Protein AF-A0AAD9GWD7-F1 (afdb_monomer_lite)

Secondary structure (DSSP, 8-state):
--SSHHHHHHHHHHHHHHHHHHHTT-HHHHHHHHHTT--TTTHHHHHHHHHHHH-SS--SEE-HHHHHHHHT----HHHHHHHHTTSSSSS-S-EEHHHHHHHHHHHHHS-HHHHHHHHHHHHHHTTTTTTTSS--

InterPro domains:
  IPR002048 EF-hand domain [PS50222] (42-77)
  IPR011992 EF-hand domain pair [SSF47473] (46-123)
  IPR018247 EF-Hand 1, calcium-binding site [PS00018] (55-67)

Radius of gyration: 18.44 Å; chains: 1; bounding box: 62×37×38 Å

pLDDT: mean 73.6, std 12.17, range [39.41, 87.56]

Structure (mmCIF, N/CA/C/O backbone):
data_AF-A0AAD9GWD7-F1
#
_entry.id   AF-A0AAD9GWD7-F1
#
loop_
_atom_site.group_PDB
_atom_site.id
_atom_site.type_symbol
_atom_site.label_atom_id
_atom_site.label_alt_id
_atom_site.label_comp_id
_atom_site.label_asym_id
_atom_site.label_entity_id
_atom_site.label_seq_id
_atom_site.pdbx_PDB_ins_code
_atom_site.Cartn_x
_atom_site.Cartn_y
_atom_site.Cartn_z
_atom_site.occupancy
_atom_site.B_iso_or_equiv
_atom_site.auth_seq_id
_atom_site.auth_comp_id
_atom_site.auth_asym_id
_atom_site.auth_atom_id
_atom_site.pdbx_PDB_model_num
ATOM 1 N N . MET A 1 1 ? -30.337 -23.463 14.461 1.00 43.59 1 MET A N 1
ATOM 2 C CA . MET A 1 1 ? -28.934 -23.168 14.832 1.00 43.59 1 MET A CA 1
ATOM 3 C C . MET A 1 1 ? -28.333 -22.136 13.866 1.00 43.59 1 MET A C 1
ATOM 5 O O . MET A 1 1 ? -27.421 -22.470 13.138 1.00 43.59 1 MET A O 1
ATOM 9 N N . GLY A 1 2 ? -28.844 -20.896 13.809 1.00 49.56 2 GLY A N 1
ATOM 10 C CA . GLY A 1 2 ? -28.434 -19.925 12.767 1.00 49.56 2 GLY A CA 1
ATOM 11 C C . GLY A 1 2 ? -28.290 -18.473 13.234 1.00 49.56 2 GLY A C 1
ATOM 12 O O . GLY A 1 2 ? -28.419 -17.563 12.428 1.00 49.56 2 GLY A O 1
ATOM 13 N N . SER A 1 3 ? -28.088 -18.235 14.536 1.00 52.50 3 SER A N 1
ATOM 14 C CA . SER A 1 3 ? -28.075 -16.875 15.105 1.00 52.50 3 SER A CA 1
ATOM 15 C C . SER A 1 3 ? -26.701 -16.402 15.603 1.00 52.50 3 SER A C 1
ATOM 17 O O . SER A 1 3 ? -26.589 -15.238 15.990 1.00 52.50 3 SER A O 1
ATOM 19 N N . SER A 1 4 ? -25.685 -17.270 15.628 1.00 48.56 4 SER A N 1
ATOM 20 C CA . SER A 1 4 ? -24.361 -16.933 16.175 1.00 48.56 4 SER A CA 1
ATOM 21 C C . SER A 1 4 ? -23.400 -16.411 15.102 1.00 48.56 4 SER A C 1
ATOM 23 O O . SER A 1 4 ? -22.740 -15.402 15.339 1.00 48.56 4 SER A O 1
ATOM 25 N N . ASP A 1 5 ? -23.399 -16.995 13.899 1.00 52.50 5 ASP A N 1
ATOM 26 C CA . ASP A 1 5 ? -22.469 -16.612 12.821 1.00 52.50 5 ASP A CA 1
ATOM 27 C C . ASP A 1 5 ? -22.743 -15.209 12.249 1.00 52.50 5 ASP A C 1
ATOM 29 O O . ASP A 1 5 ? -21.817 -14.471 11.924 1.00 52.50 5 ASP A O 1
ATOM 33 N N . SER A 1 6 ? -24.012 -14.785 12.203 1.00 54.00 6 SER A N 1
ATOM 34 C CA . SER A 1 6 ? -24.413 -13.467 11.680 1.00 54.00 6 SER A CA 1
ATOM 35 C C . SER A 1 6 ? -24.079 -12.299 12.614 1.00 54.00 6 SER A C 1
ATOM 37 O O . SER A 1 6 ? -23.898 -11.169 12.159 1.00 54.00 6 SER A O 1
ATOM 39 N N . LYS A 1 7 ? -23.975 -12.551 13.924 1.00 50.16 7 LYS A N 1
ATOM 40 C CA . LYS A 1 7 ? -23.568 -11.538 14.911 1.00 50.16 7 LYS A CA 1
ATOM 41 C C . LYS A 1 7 ? -22.051 -11.358 14.932 1.00 50.16 7 LYS A C 1
ATOM 43 O O . LYS A 1 7 ? -21.592 -10.224 15.020 1.00 50.16 7 LYS A O 1
ATOM 48 N N . LEU A 1 8 ? -21.303 -12.453 14.771 1.00 49.50 8 LEU A N 1
ATOM 49 C CA . LEU A 1 8 ? -19.844 -12.445 14.627 1.00 49.50 8 LEU A CA 1
ATOM 50 C C . LEU A 1 8 ? -19.403 -11.662 13.381 1.00 49.50 8 LEU A C 1
ATOM 52 O O . LEU A 1 8 ? -18.515 -10.819 13.478 1.00 49.50 8 LEU A O 1
ATOM 56 N N . SER A 1 9 ? -20.075 -11.847 12.238 1.00 59.34 9 SER A N 1
ATOM 57 C CA . SER A 1 9 ? -19.770 -11.079 11.022 1.00 59.34 9 SER A CA 1
ATOM 58 C C . SER A 1 9 ? -20.143 -9.597 11.138 1.00 59.34 9 SER A C 1
ATOM 60 O O . SER A 1 9 ? -19.423 -8.749 10.625 1.00 59.34 9 SER A O 1
ATOM 62 N N . ALA A 1 10 ? -21.243 -9.262 11.823 1.00 64.38 10 ALA A N 1
ATOM 63 C CA . ALA A 1 10 ? -21.667 -7.873 12.015 1.00 64.38 10 ALA A CA 1
ATOM 64 C C . ALA A 1 10 ? -20.746 -7.102 12.978 1.00 64.38 10 ALA A C 1
ATOM 66 O O . ALA A 1 10 ? -20.457 -5.931 12.749 1.00 64.38 10 ALA A O 1
ATOM 67 N N . GLN A 1 11 ? -20.254 -7.761 14.031 1.00 63.69 11 GLN A N 1
ATOM 68 C CA . GLN A 1 11 ? -19.285 -7.179 14.963 1.00 63.69 11 GLN A CA 1
ATOM 69 C C . GLN A 1 11 ? -17.913 -6.982 14.310 1.00 63.69 11 GLN A C 1
ATOM 71 O O . GLN A 1 11 ? -17.317 -5.921 14.476 1.00 63.69 11 GLN A O 1
ATOM 76 N N . ALA A 1 12 ? -17.451 -7.953 13.515 1.00 66.62 12 ALA A N 1
ATOM 77 C CA . ALA A 1 12 ? -16.218 -7.822 12.742 1.00 66.62 12 ALA A CA 1
ATOM 78 C C . ALA A 1 12 ? -16.314 -6.693 11.700 1.00 66.62 12 ALA A C 1
ATOM 80 O O . ALA A 1 12 ? -15.376 -5.916 11.540 1.00 66.62 12 ALA A O 1
ATOM 81 N N . GLN A 1 13 ? -17.469 -6.552 11.040 1.00 66.88 13 GLN A N 1
ATOM 82 C CA . GLN A 1 13 ? -17.712 -5.474 10.080 1.00 66.88 13 GLN A CA 1
ATOM 83 C C . GLN A 1 13 ? -17.697 -4.097 10.760 1.00 66.88 13 GLN A C 1
ATOM 85 O O . GLN A 1 13 ? -17.003 -3.200 10.296 1.00 66.88 13 GLN A O 1
ATOM 90 N N . ALA A 1 14 ? -18.375 -3.950 11.902 1.00 73.38 14 ALA A N 1
ATOM 91 C CA . ALA A 1 14 ? -18.382 -2.699 12.661 1.00 73.38 14 ALA A CA 1
ATOM 92 C C . ALA A 1 14 ? -16.980 -2.310 13.172 1.00 73.38 14 ALA A C 1
ATOM 94 O O . ALA A 1 14 ? -16.617 -1.136 13.147 1.00 73.38 14 ALA A O 1
ATOM 95 N N . GLN A 1 15 ? -16.169 -3.291 13.584 1.00 74.50 15 GLN A N 1
ATOM 96 C CA . GLN A 1 15 ? -14.774 -3.057 13.975 1.00 74.50 15 GLN A CA 1
ATOM 97 C C . GLN A 1 15 ? -13.907 -2.597 12.797 1.00 74.50 15 GLN A C 1
ATOM 99 O O . GLN A 1 15 ? -13.077 -1.703 12.964 1.00 74.50 15 GLN A O 1
ATOM 104 N N . GLN A 1 16 ? -14.110 -3.173 11.610 1.00 73.19 16 GLN A N 1
ATOM 105 C CA . GLN A 1 16 ? -13.431 -2.742 10.387 1.00 73.19 16 GLN A CA 1
ATOM 106 C C . GLN A 1 16 ? -13.834 -1.317 9.985 1.00 73.19 16 GLN A C 1
ATOM 108 O O . GLN A 1 16 ? -12.973 -0.520 9.616 1.00 73.19 16 GLN A O 1
ATOM 113 N N . ASP A 1 17 ? -15.113 -0.964 10.110 1.00 77.62 17 ASP A N 1
ATOM 114 C CA . ASP A 1 17 ? -15.613 0.376 9.786 1.00 77.62 17 ASP A CA 1
ATOM 115 C C . ASP A 1 17 ? -15.025 1.443 10.732 1.00 77.62 17 ASP A C 1
ATOM 117 O O . ASP A 1 17 ? -14.594 2.513 10.293 1.00 77.62 17 ASP A O 1
ATOM 121 N N . GLU A 1 18 ? -14.933 1.140 12.030 1.00 82.12 18 GLU A N 1
ATOM 122 C CA . GLU A 1 18 ? -14.355 2.038 13.038 1.00 82.12 18 GLU A CA 1
ATOM 123 C C . GLU A 1 18 ? -12.831 2.204 12.872 1.00 82.12 18 GLU A C 1
ATOM 125 O O . GLU A 1 18 ? -12.285 3.312 12.990 1.00 82.12 18 GLU A O 1
ATOM 130 N N . GLN A 1 19 ? -12.128 1.120 12.529 1.00 79.69 19 GLN A N 1
ATOM 131 C CA . GLN A 1 19 ? -10.701 1.172 12.210 1.00 79.69 19 GLN A CA 1
ATOM 132 C C . GLN A 1 19 ? -10.435 1.961 10.924 1.00 79.69 19 GLN A C 1
ATOM 134 O O . GLN A 1 19 ? -9.537 2.808 10.904 1.00 79.69 19 GLN A O 1
ATOM 139 N N . TYR A 1 20 ? -11.247 1.769 9.884 1.00 83.12 20 TYR A N 1
ATOM 140 C CA . TYR A 1 20 ? -11.158 2.554 8.657 1.00 83.12 20 TYR A CA 1
ATOM 141 C C . TYR A 1 20 ? -11.399 4.048 8.912 1.00 83.12 20 TYR A C 1
ATOM 143 O O . TYR A 1 20 ? -10.614 4.890 8.472 1.00 83.12 20 TYR A O 1
ATOM 151 N N . ALA A 1 21 ? -12.418 4.393 9.705 1.00 82.94 21 ALA A N 1
ATOM 152 C CA . ALA A 1 21 ? -12.690 5.775 10.101 1.00 82.94 21 ALA A CA 1
ATOM 153 C C . ALA A 1 21 ? -11.515 6.415 10.862 1.00 82.94 21 ALA A C 1
ATOM 155 O O . ALA A 1 21 ? -11.286 7.622 10.763 1.00 82.94 21 ALA A O 1
ATOM 156 N N . THR A 1 22 ? -10.740 5.618 11.601 1.00 83.62 22 THR A N 1
ATOM 157 C CA . THR A 1 22 ? -9.520 6.082 12.272 1.00 83.62 22 THR A CA 1
ATOM 158 C C . THR A 1 22 ? -8.390 6.346 11.275 1.00 83.62 22 THR A C 1
ATOM 160 O O . THR A 1 22 ? -7.716 7.370 11.385 1.00 83.62 22 THR A O 1
ATOM 163 N N . LEU A 1 23 ? -8.217 5.491 10.264 1.00 80.06 23 LEU A N 1
ATOM 164 C CA . LEU A 1 23 ? -7.216 5.673 9.203 1.00 80.06 23 LEU A CA 1
ATOM 165 C C . LEU A 1 23 ? -7.503 6.904 8.334 1.00 80.06 23 LEU A C 1
ATOM 167 O O . LEU A 1 23 ? -6.575 7.615 7.955 1.00 80.06 23 LEU A O 1
ATOM 171 N N . MET A 1 24 ? -8.780 7.222 8.099 1.00 81.06 24 MET A N 1
ATOM 172 C CA . MET A 1 24 ? -9.202 8.434 7.379 1.00 81.06 24 MET A CA 1
ATOM 173 C C . MET A 1 24 ? -8.901 9.743 8.124 1.00 81.06 24 MET A C 1
ATOM 175 O O . MET A 1 24 ? -9.052 10.818 7.552 1.00 81.06 24 MET A O 1
ATOM 179 N N . LYS A 1 25 ? -8.447 9.687 9.383 1.00 82.06 25 LYS A N 1
ATOM 180 C CA . LYS A 1 25 ? -7.936 10.866 10.101 1.00 82.06 25 LYS A CA 1
ATOM 181 C C . LYS A 1 25 ? -6.476 11.176 9.753 1.00 82.06 25 LYS A C 1
ATOM 183 O O . LYS A 1 25 ? -6.002 12.258 10.091 1.00 82.06 25 LYS A O 1
ATOM 188 N N . ASN A 1 26 ? -5.751 10.257 9.104 1.00 79.62 26 ASN A N 1
ATOM 189 C CA . ASN A 1 26 ? -4.371 10.488 8.686 1.00 79.62 26 ASN A CA 1
ATOM 190 C C . ASN A 1 26 ? -4.346 11.370 7.420 1.00 79.62 26 ASN A C 1
ATOM 192 O O . ASN A 1 26 ? -4.820 10.928 6.368 1.00 79.62 26 ASN A O 1
ATOM 196 N N . PRO A 1 27 ? -3.755 12.580 7.472 1.00 75.06 27 PRO A N 1
ATOM 197 C CA . PRO A 1 27 ? -3.763 13.511 6.344 1.00 75.06 27 PRO A CA 1
ATOM 198 C C . PRO A 1 27 ? -3.043 12.962 5.108 1.00 75.06 27 PRO A C 1
ATOM 200 O O . PRO A 1 27 ? -3.402 13.312 3.991 1.00 75.06 27 PRO A O 1
ATOM 203 N N . THR A 1 28 ? -2.072 12.063 5.286 1.00 75.62 28 THR A N 1
ATOM 204 C CA . THR A 1 28 ? -1.337 11.440 4.174 1.00 75.62 28 THR A CA 1
ATOM 205 C C . THR A 1 28 ? -2.230 10.489 3.381 1.00 75.62 28 THR A C 1
ATOM 207 O O . THR A 1 28 ? -2.208 10.494 2.155 1.00 75.62 28 THR A O 1
ATOM 210 N N . VAL A 1 29 ? -3.044 9.692 4.081 1.00 73.25 29 VAL A N 1
ATOM 211 C CA . VAL A 1 29 ? -3.987 8.752 3.453 1.00 73.25 29 VAL A CA 1
ATOM 212 C C . VAL A 1 29 ? -5.082 9.521 2.728 1.00 73.25 29 VAL A C 1
ATOM 214 O O . VAL A 1 29 ? -5.431 9.187 1.600 1.00 73.25 29 VAL A O 1
ATOM 217 N N . VAL A 1 30 ? -5.585 10.586 3.356 1.00 79.19 30 VAL A N 1
ATOM 218 C CA . VAL A 1 30 ? -6.585 11.468 2.751 1.00 79.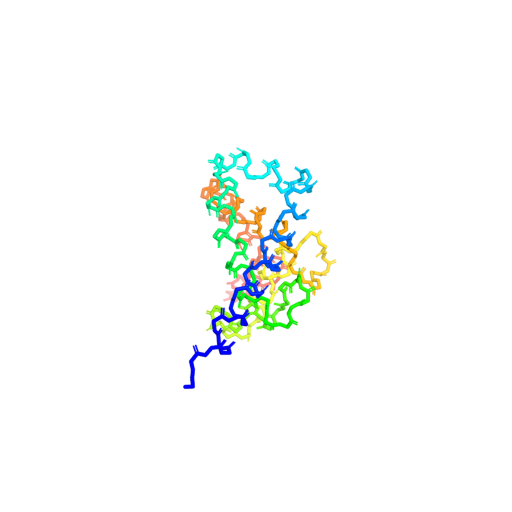19 30 VAL A CA 1
ATOM 219 C C . VAL A 1 30 ? -6.039 12.127 1.488 1.00 79.19 30 VAL A C 1
ATOM 221 O O . VAL A 1 30 ? -6.703 12.065 0.460 1.00 79.19 30 VAL A O 1
ATOM 224 N N . ALA A 1 31 ? -4.824 12.680 1.539 1.00 78.19 31 ALA A N 1
ATOM 225 C CA . ALA A 1 31 ? -4.183 13.295 0.381 1.00 78.19 31 ALA A CA 1
ATOM 226 C C . ALA A 1 31 ? -3.956 12.289 -0.756 1.00 78.19 31 ALA A C 1
ATOM 228 O O . ALA A 1 31 ? -4.207 12.617 -1.911 1.00 78.19 31 ALA A O 1
ATOM 229 N N . ALA A 1 32 ? -3.534 11.058 -0.445 1.00 72.69 32 ALA A N 1
ATOM 230 C CA . ALA A 1 32 ? -3.367 10.009 -1.449 1.00 72.69 32 ALA A CA 1
ATOM 231 C C . ALA A 1 32 ? -4.704 9.630 -2.105 1.00 72.69 32 ALA A C 1
ATOM 233 O O . ALA A 1 32 ? -4.782 9.540 -3.325 1.00 72.69 32 ALA A O 1
ATOM 234 N N . MET A 1 33 ? -5.769 9.457 -1.314 1.00 76.44 33 MET A N 1
ATOM 235 C CA . MET A 1 33 ? -7.106 9.156 -1.839 1.00 76.44 33 MET A CA 1
ATOM 236 C C . MET A 1 33 ? -7.701 10.313 -2.649 1.00 76.44 33 MET A C 1
ATOM 238 O O . MET A 1 33 ? -8.365 10.071 -3.649 1.00 76.44 33 MET A O 1
ATOM 242 N N . GLU A 1 34 ? -7.461 11.561 -2.245 1.00 80.38 34 GLU A N 1
ATOM 243 C CA . GLU A 1 34 ? -7.895 12.744 -2.997 1.00 80.38 34 GLU A CA 1
ATOM 244 C C . GLU A 1 34 ? -7.135 12.896 -4.311 1.00 80.38 34 GLU A C 1
ATOM 246 O O . GLU A 1 34 ? -7.760 13.134 -5.340 1.00 80.38 34 GLU A O 1
ATOM 251 N N . ALA A 1 35 ? -5.814 12.701 -4.299 1.00 74.38 35 ALA A N 1
ATOM 252 C CA . ALA A 1 35 ? -5.004 12.710 -5.514 1.00 74.38 35 ALA A CA 1
ATOM 253 C C . ALA A 1 35 ? -5.459 11.617 -6.496 1.00 74.38 35 ALA A C 1
ATOM 255 O O . ALA A 1 35 ? -5.533 11.858 -7.696 1.00 74.38 35 ALA A O 1
ATOM 256 N N . LEU A 1 36 ? -5.841 10.453 -5.964 1.00 70.50 36 LEU A N 1
ATOM 257 C CA . LEU A 1 36 ? -6.424 9.329 -6.694 1.00 70.50 36 LEU A CA 1
ATOM 258 C C . LEU A 1 36 ? -7.828 9.574 -7.262 1.00 70.50 36 LEU A C 1
ATOM 260 O O . LEU A 1 36 ? -8.354 8.678 -7.923 1.00 70.50 36 LEU A O 1
ATOM 264 N N . GLU A 1 37 ? -8.464 10.710 -6.951 1.00 78.06 37 GLU A N 1
ATOM 265 C CA . GLU A 1 37 ? -9.905 10.935 -7.156 1.00 78.06 37 GLU A CA 1
ATOM 266 C C . GLU A 1 37 ? -10.750 9.754 -6.642 1.00 78.06 37 GLU A C 1
ATOM 268 O O . GLU A 1 37 ? -11.823 9.419 -7.151 1.00 78.06 37 GLU A O 1
ATOM 273 N N . MET A 1 38 ? -10.241 9.078 -5.612 1.00 77.06 38 MET A N 1
ATOM 274 C CA . MET A 1 38 ? -10.848 7.881 -5.080 1.00 77.06 38 MET A CA 1
ATOM 275 C C . MET A 1 38 ? -11.960 8.246 -4.120 1.00 77.06 38 MET A C 1
ATOM 277 O O . MET A 1 38 ? -11.753 8.930 -3.114 1.00 77.06 38 MET A O 1
ATOM 281 N N . ASP A 1 39 ? -13.138 7.681 -4.371 1.00 80.94 39 ASP A N 1
ATOM 282 C CA . ASP A 1 39 ? -14.220 7.781 -3.412 1.00 80.94 39 ASP A CA 1
ATOM 283 C C . ASP A 1 39 ? -13.838 7.074 -2.100 1.00 80.94 39 ASP A C 1
ATOM 285 O O . ASP A 1 39 ? -13.637 5.852 -2.037 1.00 80.94 39 ASP A O 1
ATOM 289 N N . LYS A 1 40 ? -13.748 7.881 -1.039 1.00 75.06 40 LYS A N 1
ATOM 290 C CA . LYS A 1 40 ? -13.336 7.461 0.306 1.00 75.06 40 LYS A CA 1
ATOM 291 C C . LYS A 1 40 ? -14.306 6.435 0.889 1.00 75.06 40 LYS A C 1
ATOM 293 O O . LYS A 1 40 ? -13.895 5.601 1.689 1.00 75.06 40 LYS A O 1
ATOM 298 N N . SER A 1 41 ? -15.581 6.477 0.503 1.00 74.31 41 SER A N 1
ATOM 299 C CA . SER A 1 41 ? -16.611 5.600 1.068 1.00 74.31 41 SER A CA 1
ATOM 300 C C . SER A 1 41 ? -16.68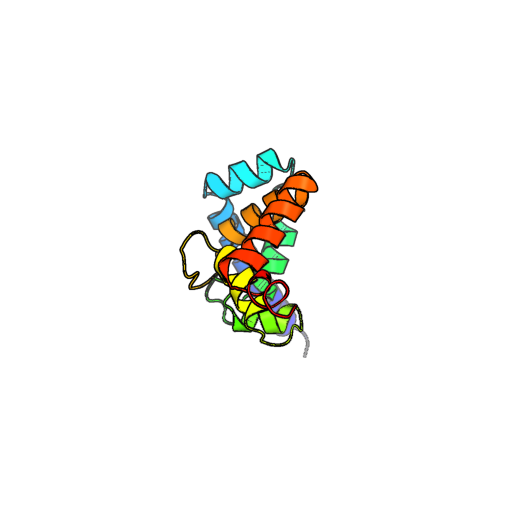0 4.225 0.398 1.00 74.31 41 SER A C 1
ATOM 302 O O . SER A 1 41 ? -17.029 3.241 1.045 1.00 74.31 41 SER A O 1
ATOM 304 N N . THR A 1 42 ? -16.295 4.126 -0.877 1.00 78.25 42 THR A N 1
ATOM 305 C CA . THR A 1 42 ? -16.412 2.893 -1.663 1.00 78.25 42 THR A CA 1
ATOM 306 C C . THR A 1 42 ? -15.057 2.301 -2.028 1.00 78.25 42 THR A C 1
ATOM 308 O O . THR A 1 42 ? -14.719 1.215 -1.555 1.00 78.25 42 THR A O 1
ATOM 311 N N . THR A 1 43 ? -14.261 2.971 -2.862 1.00 78.19 43 THR A N 1
ATOM 312 C CA . THR A 1 43 ? -12.985 2.425 -3.353 1.00 78.19 43 THR A CA 1
ATOM 313 C C . THR A 1 43 ? -11.941 2.374 -2.243 1.00 78.19 43 THR A C 1
ATOM 315 O O . THR A 1 43 ? -11.282 1.347 -2.079 1.00 78.19 43 THR A O 1
ATOM 318 N N . GLY A 1 44 ? -11.854 3.418 -1.412 1.00 78.25 44 GLY A N 1
ATOM 319 C CA . GLY A 1 44 ? -10.957 3.417 -0.252 1.00 78.25 44 GLY A CA 1
ATOM 320 C C . GLY A 1 44 ? -11.283 2.296 0.742 1.00 78.25 44 GLY A C 1
ATOM 321 O O . GLY A 1 44 ? -10.391 1.574 1.191 1.00 78.25 44 GLY A O 1
ATOM 322 N N . PHE A 1 45 ? -12.574 2.058 0.989 1.00 81.56 45 PHE A N 1
ATOM 323 C CA . PHE A 1 45 ? -13.019 0.965 1.849 1.00 81.56 45 PHE A CA 1
ATOM 324 C C . PHE A 1 45 ? -12.730 -0.418 1.246 1.00 81.56 45 PHE A C 1
ATOM 326 O O . PHE A 1 45 ? -12.336 -1.340 1.957 1.00 81.56 45 PHE A O 1
ATOM 333 N N . LYS A 1 46 ? -12.856 -0.582 -0.079 1.00 83.19 46 LYS A N 1
ATOM 334 C CA . LYS A 1 46 ? -12.466 -1.826 -0.769 1.00 83.19 46 LYS A CA 1
ATOM 335 C C . LYS A 1 46 ? -10.975 -2.129 -0.609 1.00 83.19 46 LYS A C 1
ATOM 337 O O . LYS A 1 46 ? -10.633 -3.286 -0.379 1.00 83.19 46 LYS A O 1
ATOM 342 N N . PHE A 1 47 ? -10.106 -1.122 -0.691 1.00 82.69 47 PHE A N 1
ATOM 343 C CA . PHE A 1 47 ? -8.673 -1.308 -0.446 1.00 82.69 47 PHE A CA 1
ATOM 344 C C . PHE A 1 47 ? -8.370 -1.621 1.009 1.00 82.69 47 PHE A C 1
ATOM 346 O O . PHE A 1 47 ? -7.559 -2.502 1.274 1.00 82.69 47 PHE A O 1
ATOM 353 N N . TYR A 1 48 ? -9.071 -0.994 1.949 1.00 85.44 48 TYR A N 1
ATOM 354 C CA . TYR A 1 48 ? -8.943 -1.367 3.352 1.00 85.44 48 TYR A CA 1
ATOM 355 C C . TYR A 1 48 ? -9.391 -2.812 3.615 1.00 85.44 48 TYR A C 1
ATOM 357 O O . TYR A 1 48 ? -8.699 -3.553 4.302 1.00 85.44 48 TYR A O 1
ATOM 365 N N . ARG A 1 49 ? -10.484 -3.276 2.995 1.00 85.69 49 ARG A N 1
ATOM 366 C CA . ARG A 1 49 ? -10.903 -4.688 3.075 1.00 85.69 49 ARG A CA 1
ATOM 367 C C . ARG A 1 49 ? -9.904 -5.656 2.449 1.00 85.69 49 ARG A C 1
ATOM 369 O O . ARG A 1 49 ? -9.872 -6.817 2.848 1.00 85.69 49 ARG A O 1
ATOM 376 N N . LEU A 1 50 ? -9.161 -5.219 1.434 1.00 85.31 50 LEU A N 1
ATOM 377 C CA . LEU A 1 50 ? -8.088 -6.008 0.837 1.00 85.31 50 LEU A CA 1
ATOM 378 C C . LEU A 1 50 ? -6.899 -6.094 1.799 1.00 85.31 50 LEU A C 1
ATOM 380 O O . LEU A 1 50 ? -6.457 -7.194 2.103 1.00 85.31 50 LEU A O 1
ATOM 384 N N . PHE A 1 51 ? -6.476 -4.954 2.348 1.00 86.56 51 PHE A N 1
ATOM 385 C CA . PHE A 1 51 ? -5.433 -4.867 3.369 1.00 86.56 51 PHE A CA 1
ATOM 386 C C . PHE A 1 51 ? -5.759 -5.736 4.593 1.00 86.56 51 PHE A C 1
ATOM 388 O O . PHE A 1 51 ? -4.970 -6.590 4.971 1.00 86.56 51 PHE A O 1
ATOM 395 N N . ALA A 1 52 ? -6.970 -5.616 5.139 1.00 86.31 52 ALA A N 1
ATOM 396 C CA . ALA A 1 52 ? -7.436 -6.406 6.281 1.00 86.31 52 ALA A CA 1
ATOM 397 C C . ALA A 1 52 ? -7.626 -7.904 5.976 1.00 86.31 52 ALA A C 1
ATOM 399 O O . ALA A 1 52 ? -7.910 -8.684 6.876 1.00 86.31 52 ALA A O 1
ATOM 400 N N . ARG A 1 53 ? -7.556 -8.315 4.704 1.00 86.38 53 ARG A N 1
ATOM 401 C CA . ARG A 1 53 ? -7.546 -9.733 4.312 1.00 86.38 53 ARG A CA 1
ATOM 402 C C . ARG A 1 53 ? -6.126 -10.283 4.199 1.00 86.38 53 ARG A C 1
ATOM 404 O O . ARG A 1 53 ? -5.948 -11.493 4.302 1.00 86.38 53 ARG A O 1
ATOM 411 N N . MET A 1 54 ? -5.164 -9.408 3.919 1.00 86.62 54 MET A N 1
ATOM 412 C CA . MET A 1 54 ? -3.741 -9.732 3.887 1.00 86.62 54 MET A CA 1
ATOM 413 C C . MET A 1 54 ? -3.194 -9.865 5.308 1.00 86.62 54 MET A C 1
ATOM 415 O O . MET A 1 54 ? -2.543 -10.861 5.589 1.00 86.62 54 MET A O 1
ATOM 419 N N . ASP A 1 55 ? -3.540 -8.915 6.180 1.00 87.56 55 ASP A N 1
ATOM 420 C CA . ASP A 1 55 ? -3.268 -8.928 7.623 1.00 87.56 55 ASP A CA 1
ATOM 421 C C . ASP A 1 55 ? -4.107 -10.026 8.303 1.00 87.56 55 ASP A C 1
ATOM 423 O O . ASP A 1 55 ? -5.284 -9.837 8.629 1.00 87.56 55 ASP A O 1
ATOM 427 N N . LYS A 1 56 ? -3.531 -11.224 8.419 1.00 82.25 56 LYS A N 1
ATOM 428 C CA . LYS A 1 56 ? -4.193 -12.410 8.977 1.00 82.25 56 LYS A CA 1
ATOM 429 C C . LYS A 1 56 ? -4.130 -12.422 10.494 1.00 82.25 56 LYS A C 1
ATOM 431 O O . LYS A 1 56 ? -5.026 -12.995 11.120 1.00 82.25 56 LYS A O 1
ATOM 436 N N . ASP A 1 57 ? -3.073 -11.862 11.071 1.00 81.81 57 ASP A N 1
ATOM 437 C CA . ASP A 1 57 ? -2.870 -11.846 12.517 1.00 81.81 57 ASP A CA 1
ATOM 438 C C . ASP A 1 57 ? -3.553 -10.649 13.210 1.00 81.81 57 ASP A C 1
ATOM 440 O O . ASP A 1 57 ? -3.745 -10.662 14.430 1.00 81.81 57 ASP A O 1
ATOM 444 N N . GLY A 1 58 ? -4.013 -9.662 12.435 1.00 78.88 58 GLY A N 1
ATOM 445 C CA . GLY A 1 58 ? -4.683 -8.463 12.927 1.00 78.88 58 GLY A CA 1
ATOM 446 C C . GLY A 1 58 ? -3.713 -7.448 13.532 1.00 78.88 58 GLY A C 1
ATOM 447 O O . GLY A 1 58 ? -4.130 -6.596 14.330 1.00 78.88 58 GLY A O 1
ATOM 448 N N . SER A 1 59 ? -2.427 -7.537 13.187 1.00 82.19 59 SER A N 1
ATOM 449 C CA . SER A 1 59 ? -1.362 -6.644 13.648 1.00 82.19 59 SER A CA 1
ATOM 450 C C . SER A 1 59 ? -1.504 -5.218 13.115 1.00 82.19 59 SER A C 1
ATOM 452 O O . SER A 1 59 ? -0.911 -4.292 13.679 1.00 82.19 59 SER A O 1
ATOM 454 N N . LYS A 1 60 ? -2.353 -5.008 12.097 1.00 83.94 60 LYS A N 1
ATOM 455 C CA . LYS A 1 60 ? -2.560 -3.749 11.357 1.00 83.94 60 LYS A CA 1
ATOM 456 C C . LYS A 1 60 ? -1.374 -3.367 10.477 1.00 83.94 60 LYS A C 1
ATOM 458 O O . LYS A 1 60 ? -1.274 -2.218 10.034 1.00 83.94 60 LYS A O 1
ATOM 463 N N . THR A 1 61 ? -0.498 -4.323 10.212 1.00 85.50 61 THR A N 1
ATOM 464 C CA . THR A 1 61 ? 0.633 -4.222 9.295 1.00 85.50 61 THR A CA 1
ATOM 465 C C . THR A 1 61 ? 0.693 -5.502 8.493 1.00 85.50 61 THR A C 1
ATOM 467 O O . THR A 1 61 ? 0.512 -6.559 9.065 1.00 85.50 61 THR A O 1
ATOM 470 N N . ILE A 1 62 ? 0.976 -5.421 7.199 1.00 87.56 62 ILE A N 1
ATOM 471 C CA . ILE A 1 62 ? 1.243 -6.626 6.413 1.00 87.56 62 ILE A CA 1
ATOM 472 C C . ILE A 1 62 ? 2.708 -6.979 6.625 1.00 87.56 62 ILE A C 1
ATOM 474 O O . ILE A 1 62 ? 3.571 -6.141 6.342 1.00 87.56 62 ILE A O 1
ATOM 478 N N . ASP A 1 63 ? 2.995 -8.177 7.116 1.00 87.31 63 ASP A N 1
ATOM 479 C CA . ASP A 1 63 ? 4.358 -8.698 7.177 1.00 87.31 63 ASP A CA 1
ATOM 480 C C . ASP A 1 63 ? 4.768 -9.426 5.879 1.00 87.31 63 ASP A C 1
ATOM 482 O O . ASP A 1 63 ? 4.006 -9.551 4.915 1.00 87.31 63 ASP A O 1
ATOM 486 N N . LEU A 1 64 ? 6.031 -9.850 5.814 1.00 83.75 64 LEU A N 1
ATOM 487 C CA . LEU A 1 64 ? 6.586 -10.478 4.618 1.00 83.75 64 LEU A CA 1
ATOM 488 C C . LEU A 1 64 ? 5.947 -11.853 4.348 1.00 83.75 64 LEU A C 1
ATOM 490 O O . LEU A 1 64 ? 5.688 -12.189 3.196 1.00 83.75 64 LEU A O 1
ATOM 494 N N . GLU A 1 65 ? 5.648 -12.629 5.387 1.00 85.38 65 GLU A N 1
ATOM 495 C CA . GLU A 1 65 ? 5.010 -13.943 5.270 1.00 85.38 65 GLU A CA 1
ATOM 496 C C . GLU A 1 65 ? 3.556 -13.798 4.793 1.00 85.38 65 GLU A C 1
ATOM 498 O O . GLU A 1 65 ? 3.123 -14.484 3.868 1.00 85.38 65 GLU A O 1
ATOM 503 N N . GLU A 1 66 ? 2.810 -12.851 5.356 1.00 86.81 66 GLU A N 1
ATOM 504 C CA . GLU A 1 66 ? 1.440 -12.523 4.968 1.00 86.81 66 GLU A CA 1
ATOM 505 C C . GLU A 1 66 ? 1.346 -12.073 3.511 1.00 86.81 66 GLU A C 1
ATOM 507 O O . GLU A 1 66 ? 0.469 -12.528 2.769 1.00 86.81 66 GLU A O 1
ATOM 512 N N . PHE A 1 67 ? 2.281 -11.230 3.071 1.00 84.38 67 PHE A N 1
ATOM 513 C CA . PHE A 1 67 ? 2.387 -10.816 1.676 1.00 84.38 67 PHE A CA 1
ATOM 514 C C . PHE A 1 67 ? 2.608 -12.017 0.749 1.00 84.38 67 PHE A C 1
ATOM 516 O O . PHE A 1 67 ? 1.899 -12.189 -0.246 1.00 84.38 67 PHE A O 1
ATOM 523 N N . HIS A 1 68 ? 3.564 -12.875 1.099 1.00 83.69 68 HIS A N 1
ATOM 524 C CA . HIS A 1 68 ? 3.902 -14.073 0.343 1.00 83.69 68 HIS A CA 1
ATOM 525 C C . HIS A 1 68 ? 2.739 -15.053 0.226 1.00 83.69 68 HIS A C 1
ATOM 527 O O . HIS A 1 68 ? 2.408 -15.507 -0.873 1.00 83.69 68 HIS A O 1
ATOM 533 N N . GLN A 1 69 ? 2.081 -15.332 1.348 1.00 86.75 69 GLN A N 1
ATOM 534 C CA . GLN A 1 69 ? 0.926 -16.215 1.400 1.00 86.75 69 GLN A CA 1
ATOM 535 C C . GLN A 1 69 ? -0.260 -15.658 0.620 1.00 86.75 69 GLN A C 1
ATOM 537 O O . GLN A 1 69 ? -0.969 -16.422 -0.029 1.00 86.75 69 GLN A O 1
ATOM 542 N N . PHE A 1 70 ? -0.503 -14.347 0.688 1.00 85.69 70 PHE A N 1
ATOM 543 C CA . PHE A 1 70 ? -1.646 -13.743 0.016 1.00 85.69 70 PHE A CA 1
ATOM 544 C C . PHE A 1 70 ? -1.509 -13.767 -1.509 1.00 85.69 70 PHE A C 1
ATOM 546 O O . PHE A 1 70 ? -2.486 -14.032 -2.207 1.00 85.69 70 PHE A O 1
ATOM 553 N N . PHE A 1 71 ? -0.312 -13.487 -2.030 1.00 82.75 71 PHE A N 1
ATOM 554 C CA . PHE A 1 71 ? -0.049 -13.504 -3.472 1.00 82.75 71 PHE A CA 1
ATOM 555 C C . PHE A 1 71 ? 0.360 -14.881 -4.007 1.00 82.75 71 PHE A C 1
ATOM 557 O O . PHE A 1 71 ? 0.627 -15.002 -5.202 1.00 82.75 71 PHE A O 1
ATOM 564 N N . GLU A 1 72 ? 0.418 -15.897 -3.140 1.00 85.69 72 GLU A N 1
ATOM 565 C CA . GLU A 1 72 ? 0.879 -17.251 -3.471 1.00 85.69 72 GLU A CA 1
ATOM 566 C C . GLU A 1 72 ? 2.268 -17.240 -4.140 1.00 85.69 72 GLU A C 1
ATOM 568 O O . GLU A 1 72 ? 2.566 -18.020 -5.048 1.00 85.69 72 GLU A O 1
ATOM 573 N N . LEU A 1 73 ? 3.134 -16.321 -3.700 1.00 80.50 73 LEU A N 1
ATOM 574 C CA . LEU A 1 73 ? 4.467 -16.141 -4.262 1.00 80.50 73 LEU A CA 1
ATOM 575 C C . LEU A 1 73 ? 5.487 -17.000 -3.510 1.00 80.50 73 LEU A C 1
ATOM 577 O O . LEU A 1 73 ? 5.508 -16.990 -2.276 1.00 80.50 73 LEU A O 1
ATOM 581 N N . PRO A 1 74 ? 6.404 -17.686 -4.214 1.00 80.75 74 PRO A N 1
ATOM 582 C CA . PRO A 1 74 ? 7.508 -18.368 -3.557 1.00 80.75 74 PRO A CA 1
ATOM 583 C C . PRO A 1 74 ? 8.416 -17.354 -2.856 1.00 80.75 74 PRO A C 1
ATOM 585 O O . PRO A 1 74 ? 8.715 -16.301 -3.421 1.00 80.75 74 PRO A O 1
ATOM 588 N N . HIS A 1 75 ? 8.895 -17.691 -1.655 1.00 81.38 75 HIS A N 1
ATOM 589 C CA . HIS A 1 75 ? 9.930 -16.912 -0.977 1.00 81.38 75 HIS A CA 1
ATOM 590 C C . HIS A 1 75 ? 11.207 -16.933 -1.804 1.00 81.38 75 HIS A C 1
ATOM 592 O O . HIS A 1 75 ? 11.894 -17.951 -1.924 1.00 81.38 75 HIS A O 1
ATOM 598 N N . THR A 1 76 ? 11.506 -15.791 -2.403 1.00 81.50 76 THR A N 1
ATOM 599 C CA . THR A 1 76 ? 12.739 -15.563 -3.135 1.00 81.50 76 THR A CA 1
ATOM 600 C C . THR A 1 76 ? 13.402 -14.312 -2.578 1.00 81.50 76 THR A C 1
ATOM 602 O O . THR A 1 76 ? 12.717 -13.384 -2.155 1.00 81.50 76 THR A O 1
ATOM 605 N N . PRO A 1 77 ? 14.732 -14.195 -2.669 1.00 76.88 77 PRO A N 1
ATOM 606 C CA . PRO A 1 77 ? 15.394 -12.944 -2.320 1.00 76.88 77 PRO A CA 1
ATOM 607 C C . PRO A 1 77 ? 14.804 -11.739 -3.073 1.00 76.88 77 PRO A C 1
ATOM 609 O O . PRO A 1 77 ? 14.784 -10.636 -2.548 1.00 76.88 77 PRO A O 1
ATOM 612 N N . TYR A 1 78 ? 14.279 -11.937 -4.287 1.00 75.06 78 TYR A N 1
ATOM 613 C CA . TYR A 1 78 ? 13.678 -10.873 -5.094 1.00 75.06 78 TYR A CA 1
ATOM 614 C C . TYR A 1 78 ? 12.323 -10.395 -4.571 1.00 75.06 78 TYR A C 1
ATOM 616 O O . TYR A 1 78 ? 12.072 -9.194 -4.538 1.00 75.06 78 TYR A O 1
ATOM 624 N N . SER A 1 79 ? 11.447 -11.309 -4.168 1.00 76.38 79 SER A N 1
ATOM 625 C CA . SER A 1 79 ? 10.140 -10.963 -3.603 1.00 76.38 79 SER A CA 1
ATOM 626 C C . SER A 1 79 ? 10.284 -10.258 -2.255 1.00 76.38 79 SER A C 1
ATOM 628 O O . SER A 1 79 ? 9.639 -9.233 -2.036 1.00 76.38 79 SER A O 1
ATOM 630 N N . ASP A 1 80 ? 11.218 -10.721 -1.420 1.00 78.50 80 ASP A N 1
ATOM 631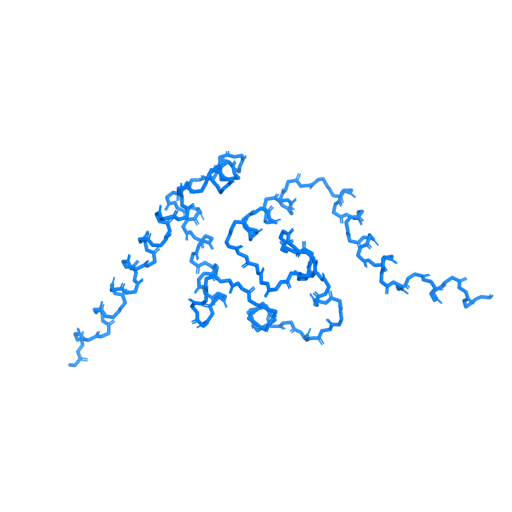 C CA . ASP A 1 80 ? 11.552 -10.095 -0.139 1.00 78.50 80 ASP A CA 1
ATOM 632 C C . ASP A 1 80 ? 12.077 -8.666 -0.353 1.00 78.50 80 ASP A C 1
ATOM 634 O O . ASP A 1 80 ? 11.755 -7.737 0.390 1.00 78.50 80 ASP A O 1
ATOM 638 N N . LEU A 1 81 ? 12.858 -8.465 -1.419 1.00 75.62 81 LEU A N 1
ATOM 639 C CA . LEU A 1 81 ? 13.385 -7.159 -1.804 1.00 75.62 81 LEU A CA 1
ATOM 640 C C . LEU A 1 81 ? 12.297 -6.210 -2.295 1.00 75.62 81 LEU A C 1
ATOM 642 O O . LEU A 1 81 ? 12.283 -5.050 -1.877 1.00 75.62 81 LEU A O 1
ATOM 646 N N . VAL A 1 82 ? 11.396 -6.670 -3.164 1.00 77.25 82 VAL A N 1
ATOM 647 C CA . VAL A 1 82 ? 10.251 -5.860 -3.606 1.00 77.25 82 VAL A CA 1
ATOM 648 C C . VAL A 1 82 ? 9.452 -5.420 -2.384 1.00 77.25 82 VAL A C 1
ATOM 650 O O . VAL A 1 82 ? 9.221 -4.226 -2.216 1.00 77.25 82 VAL A O 1
ATOM 653 N N . PHE A 1 83 ? 9.148 -6.351 -1.479 1.00 78.00 83 PHE A N 1
ATOM 654 C CA . PHE A 1 83 ? 8.445 -6.065 -0.235 1.00 78.00 83 PHE A CA 1
ATOM 655 C C . PHE A 1 83 ? 9.186 -5.051 0.650 1.00 78.00 83 PHE A C 1
ATOM 657 O O . PHE A 1 83 ? 8.588 -4.092 1.137 1.00 78.00 83 PHE A O 1
ATOM 664 N N . SER A 1 84 ? 10.508 -5.191 0.798 1.00 76.38 84 SER A N 1
ATOM 665 C CA . SER A 1 84 ? 11.324 -4.278 1.610 1.00 76.38 84 SER A CA 1
ATOM 666 C C . SER A 1 84 ? 11.306 -2.820 1.132 1.00 76.38 84 SER A C 1
ATOM 668 O O . SER A 1 84 ? 11.595 -1.925 1.926 1.00 76.38 84 SER A O 1
ATOM 670 N N . ASN A 1 85 ? 10.964 -2.581 -0.141 1.00 75.06 85 ASN A N 1
ATOM 671 C CA . ASN A 1 85 ? 10.848 -1.246 -0.728 1.00 75.06 85 ASN A CA 1
ATOM 672 C C . ASN A 1 85 ? 9.423 -0.672 -0.666 1.00 75.06 85 ASN A C 1
ATOM 674 O O . ASN A 1 85 ? 9.248 0.500 -0.987 1.00 75.06 85 ASN A O 1
ATOM 678 N N . LEU A 1 86 ? 8.423 -1.458 -0.247 1.00 76.50 86 LEU A N 1
ATOM 679 C CA . LEU A 1 86 ? 7.047 -0.979 -0.086 1.00 76.50 86 LEU A CA 1
ATOM 680 C C . LEU A 1 86 ? 6.861 -0.170 1.210 1.00 76.50 86 LEU A C 1
ATOM 682 O O . LEU A 1 86 ? 5.998 0.696 1.274 1.00 76.50 86 LEU A O 1
ATOM 686 N N . GLY A 1 87 ? 7.646 -0.414 2.259 1.00 74.94 87 GLY A N 1
ATOM 687 C CA . GLY A 1 87 ? 7.521 0.336 3.516 1.00 74.94 87 GLY A CA 1
ATOM 688 C C . GLY A 1 87 ? 8.227 1.698 3.493 1.00 74.94 87 GLY A C 1
ATOM 689 O O . GLY A 1 87 ? 9.251 1.872 2.833 1.00 74.94 87 GLY A O 1
ATOM 690 N N . LYS A 1 88 ? 7.750 2.658 4.299 1.00 66.06 88 LYS A N 1
ATOM 691 C CA . LYS A 1 88 ? 8.438 3.952 4.525 1.00 66.06 88 LYS A CA 1
ATOM 692 C C . LYS A 1 88 ? 9.812 3.834 5.194 1.00 66.06 88 LYS A C 1
ATOM 694 O O . LYS A 1 88 ? 10.617 4.760 5.100 1.00 66.06 88 LYS A O 1
ATOM 699 N N . GLN A 1 89 ? 10.075 2.744 5.916 1.00 61.53 89 GLN A N 1
ATOM 700 C CA . GLN A 1 89 ? 11.354 2.487 6.585 1.00 61.53 89 GLN A CA 1
ATOM 701 C C . GLN A 1 89 ? 12.117 1.361 5.891 1.00 61.53 89 GLN A C 1
ATOM 703 O O . GLN A 1 89 ? 11.512 0.382 5.474 1.00 61.53 89 GLN A O 1
ATOM 708 N N . LEU A 1 90 ? 13.447 1.481 5.815 1.00 58.22 90 LEU A N 1
ATOM 709 C CA . LEU A 1 90 ? 14.339 0.458 5.262 1.00 58.22 90 LEU A CA 1
ATOM 710 C C . LEU A 1 90 ? 15.265 -0.115 6.355 1.00 58.22 90 LEU A C 1
ATOM 712 O O . LEU A 1 90 ? 15.991 0.661 6.983 1.00 58.22 90 LEU A O 1
ATOM 716 N N . PRO A 1 91 ? 15.305 -1.449 6.553 1.00 57.78 91 PRO A N 1
ATOM 717 C CA . PRO A 1 91 ? 14.429 -2.451 5.936 1.00 57.78 91 PRO A CA 1
ATOM 718 C C . PRO A 1 91 ? 13.003 -2.366 6.501 1.00 57.78 91 PRO A C 1
ATOM 720 O O . PRO A 1 91 ? 12.825 -2.170 7.708 1.00 57.78 91 PRO A O 1
ATOM 723 N N . ALA A 1 92 ? 11.994 -2.523 5.640 1.00 64.25 92 ALA A N 1
ATOM 724 C CA . ALA A 1 92 ? 10.603 -2.510 6.074 1.00 64.25 92 ALA A CA 1
ATOM 725 C C . ALA A 1 92 ? 10.356 -3.687 7.022 1.00 64.25 92 ALA A C 1
ATOM 727 O O . ALA A 1 92 ? 10.610 -4.839 6.676 1.00 64.25 92 ALA A O 1
ATOM 728 N N . ARG A 1 93 ? 9.883 -3.393 8.236 1.00 66.06 93 ARG A N 1
ATOM 729 C CA . ARG A 1 93 ? 9.460 -4.420 9.204 1.00 66.06 93 ARG A CA 1
ATOM 730 C C . ARG A 1 93 ? 8.009 -4.859 9.001 1.00 66.06 93 ARG A C 1
ATOM 732 O O . ARG A 1 93 ? 7.595 -5.842 9.593 1.00 66.06 93 ARG A O 1
ATOM 739 N N . GLY A 1 94 ? 7.273 -4.121 8.179 1.00 77.88 94 GLY A N 1
ATOM 740 C CA . GLY A 1 94 ? 5.883 -4.353 7.822 1.00 77.88 94 GLY A CA 1
ATOM 741 C C . GLY A 1 94 ? 5.374 -3.189 6.977 1.00 77.88 94 GLY A C 1
ATOM 742 O O . GLY A 1 94 ? 5.934 -2.089 7.025 1.00 77.88 94 GLY A O 1
ATOM 743 N N . VAL A 1 95 ? 4.338 -3.439 6.187 1.00 85.00 95 VAL A N 1
ATOM 744 C CA . VAL A 1 95 ? 3.678 -2.440 5.345 1.00 85.00 95 VAL A CA 1
ATOM 745 C C . VAL A 1 95 ? 2.413 -1.984 6.059 1.00 85.00 95 VAL A C 1
ATOM 747 O O . VAL A 1 95 ? 1.470 -2.754 6.237 1.00 85.00 95 VAL A O 1
ATOM 750 N N . ALA A 1 96 ? 2.394 -0.727 6.496 1.00 85.06 96 ALA A N 1
ATOM 751 C CA . ALA A 1 96 ? 1.199 -0.114 7.063 1.00 85.06 96 ALA A CA 1
ATOM 752 C C . ALA A 1 96 ? 0.191 0.253 5.957 1.00 85.06 96 ALA A C 1
ATOM 754 O O . ALA A 1 96 ? 0.525 0.308 4.772 1.00 85.06 96 ALA A O 1
ATOM 755 N N . PHE A 1 97 ? -1.065 0.512 6.327 1.00 82.69 97 PHE A N 1
ATOM 756 C CA . PHE A 1 97 ? -2.113 0.808 5.343 1.00 82.69 97 PHE A CA 1
ATOM 757 C C . PHE A 1 97 ? -1.822 2.059 4.497 1.00 82.69 97 PHE A C 1
ATOM 759 O O . PHE A 1 97 ? -2.140 2.102 3.311 1.00 82.69 97 PHE A O 1
ATOM 766 N N . ASP A 1 98 ? -1.208 3.083 5.086 1.00 81.25 98 ASP A N 1
ATOM 767 C CA . ASP A 1 98 ? -0.808 4.288 4.364 1.00 81.25 98 ASP A CA 1
ATOM 768 C C . ASP A 1 98 ? 0.292 4.003 3.338 1.00 81.25 98 ASP A C 1
ATOM 770 O O . ASP A 1 98 ? 0.209 4.494 2.213 1.00 81.25 98 ASP A O 1
ATOM 774 N N . ASP A 1 99 ? 1.261 3.157 3.684 1.00 82.25 99 ASP A N 1
ATOM 775 C CA . ASP A 1 99 ? 2.277 2.672 2.748 1.00 82.25 99 ASP A CA 1
ATOM 776 C C . ASP A 1 99 ? 1.640 1.859 1.618 1.00 82.25 99 ASP A C 1
ATOM 778 O O . ASP A 1 99 ? 1.937 2.087 0.447 1.00 82.25 99 ASP A O 1
ATOM 782 N N . PHE A 1 100 ? 0.698 0.971 1.933 1.00 83.50 100 PHE A N 1
ATOM 783 C CA . PHE A 1 100 ? -0.025 0.183 0.936 1.00 83.50 100 PHE A CA 1
ATOM 784 C C . PHE A 1 100 ? -0.743 1.067 -0.102 1.00 83.50 100 PHE A C 1
ATOM 786 O O . PHE A 1 100 ? -0.584 0.868 -1.308 1.00 83.50 100 PHE A O 1
ATOM 793 N N . VAL A 1 101 ? -1.486 2.085 0.351 1.00 81.44 101 VAL A N 1
ATOM 794 C CA . VAL A 1 101 ? -2.206 3.012 -0.542 1.00 81.44 101 VAL A CA 1
ATOM 795 C C . VAL A 1 101 ? -1.238 3.875 -1.357 1.00 81.44 101 VAL A C 1
ATOM 797 O O . VAL A 1 101 ? -1.456 4.067 -2.554 1.00 81.44 101 VAL A O 1
ATOM 800 N N . LEU A 1 102 ? -0.155 4.364 -0.745 1.00 79.31 102 LEU A N 1
ATOM 801 C CA . LEU A 1 102 ? 0.861 5.167 -1.435 1.00 79.31 102 LEU A CA 1
ATOM 802 C C . LEU A 1 102 ? 1.593 4.372 -2.521 1.00 79.31 102 LEU A C 1
ATOM 804 O O . LEU A 1 102 ? 1.804 4.886 -3.617 1.00 79.31 102 LEU A O 1
ATOM 808 N N . ASN A 1 103 ? 1.957 3.118 -2.255 1.00 80.25 103 ASN A N 1
ATOM 809 C CA . ASN A 1 103 ? 2.596 2.280 -3.268 1.00 80.25 103 ASN A CA 1
ATOM 810 C C . ASN A 1 103 ? 1.648 1.982 -4.424 1.00 80.25 103 ASN A C 1
ATOM 812 O O . ASN A 1 103 ? 2.056 2.061 -5.580 1.00 80.25 103 ASN A O 1
ATOM 816 N N . LEU A 1 104 ? 0.376 1.700 -4.133 1.00 78.31 104 LEU A N 1
ATOM 817 C CA . LEU A 1 104 ? -0.620 1.473 -5.173 1.00 78.31 104 LEU A CA 1
ATOM 818 C C . LEU A 1 104 ? -0.807 2.715 -6.058 1.00 78.31 104 LEU A C 1
ATOM 820 O O . LEU A 1 104 ? -0.810 2.594 -7.280 1.00 78.31 104 LEU A O 1
ATOM 824 N N . TRP A 1 105 ? -0.876 3.908 -5.456 1.00 75.25 105 TRP A N 1
ATOM 825 C CA . TRP A 1 105 ? -0.868 5.175 -6.193 1.00 75.25 105 TRP A CA 1
ATOM 826 C C . TRP A 1 105 ? 0.353 5.299 -7.099 1.00 75.25 105 TRP A C 1
ATOM 828 O O . TRP A 1 105 ? 0.197 5.571 -8.288 1.00 75.25 105 TRP A O 1
ATOM 838 N N . ASN A 1 106 ? 1.551 5.060 -6.563 1.00 75.38 106 ASN A N 1
ATOM 839 C CA . ASN A 1 106 ? 2.792 5.165 -7.326 1.00 75.38 106 ASN A CA 1
ATOM 840 C C . ASN A 1 106 ? 2.785 4.208 -8.525 1.00 75.38 106 ASN A C 1
ATOM 842 O O . ASN A 1 106 ? 3.051 4.637 -9.643 1.00 75.38 106 ASN A O 1
ATOM 846 N N . PHE A 1 107 ? 2.390 2.945 -8.343 1.00 73.00 107 PHE A N 1
ATOM 847 C CA . PHE A 1 107 ? 2.285 1.996 -9.455 1.00 73.00 107 PHE A CA 1
ATOM 848 C C . PHE A 1 107 ? 1.220 2.385 -10.489 1.00 73.00 107 PHE A C 1
ATOM 850 O O . PHE A 1 107 ? 1.413 2.139 -11.678 1.00 73.00 107 PHE A O 1
ATOM 857 N N . CYS A 1 108 ? 0.109 2.992 -10.066 1.00 67.44 108 CYS A N 1
ATOM 858 C CA . CYS A 1 108 ? -0.962 3.412 -10.968 1.00 67.44 108 CYS A CA 1
ATOM 859 C C . CYS A 1 108 ? -0.686 4.740 -11.694 1.00 67.44 108 CYS A C 1
ATOM 861 O O . CYS A 1 108 ? -1.321 4.995 -12.715 1.00 67.44 108 CYS A O 1
ATOM 863 N N . THR A 1 109 ? 0.224 5.583 -11.192 1.00 66.81 109 THR A N 1
ATOM 864 C CA . THR A 1 109 ? 0.456 6.943 -11.724 1.00 66.81 109 THR A CA 1
ATOM 865 C C . THR A 1 109 ? 1.840 7.199 -12.285 1.00 66.81 109 THR A C 1
ATOM 867 O O . THR A 1 109 ? 2.010 8.150 -13.049 1.00 66.81 109 THR A O 1
ATOM 870 N N . MET A 1 110 ? 2.829 6.374 -11.947 1.00 71.94 110 MET A N 1
ATOM 871 C CA . MET A 1 110 ? 4.153 6.482 -12.544 1.00 71.94 110 MET A CA 1
ATOM 872 C C . MET A 1 110 ? 4.079 6.233 -14.050 1.00 71.94 110 MET A C 1
ATOM 874 O O . MET A 1 110 ? 3.397 5.322 -14.528 1.00 71.94 110 MET A O 1
ATOM 878 N N . ALA A 1 111 ? 4.831 7.025 -14.813 1.00 76.12 111 ALA A N 1
ATOM 879 C CA . ALA A 1 111 ? 5.010 6.746 -16.225 1.00 76.12 111 ALA A CA 1
ATOM 880 C C . ALA A 1 111 ? 5.733 5.401 -16.381 1.00 76.12 111 ALA A C 1
ATOM 882 O O . ALA A 1 111 ? 6.547 5.011 -15.541 1.00 76.12 111 ALA A O 1
ATOM 883 N N . SER A 1 112 ? 5.499 4.697 -17.492 1.00 75.94 112 SER A N 1
ATOM 884 C CA . SER A 1 112 ? 6.131 3.390 -17.720 1.00 75.94 112 SER A CA 1
ATOM 885 C C . SER A 1 112 ? 7.659 3.445 -17.592 1.00 75.94 112 SER A C 1
ATOM 887 O O . SER A 1 112 ? 8.260 2.503 -17.093 1.00 75.94 112 SER A O 1
ATOM 889 N N . GLN A 1 113 ? 8.283 4.565 -17.979 1.00 77.88 113 GLN A N 1
ATOM 890 C CA . GLN A 1 113 ? 9.727 4.798 -17.837 1.00 77.88 113 GLN A CA 1
ATOM 891 C C . GLN A 1 113 ? 10.197 4.794 -16.377 1.00 77.88 113 GLN A C 1
ATOM 893 O O . GLN A 1 113 ? 11.250 4.234 -16.065 1.00 77.88 113 GLN A O 1
ATOM 898 N N . ASP A 1 114 ? 9.406 5.362 -15.471 1.00 77.25 114 ASP A N 1
ATOM 899 C CA . ASP A 1 114 ? 9.742 5.408 -14.052 1.00 77.25 114 ASP A CA 1
ATOM 900 C C . ASP A 1 114 ? 9.572 4.025 -13.416 1.00 77.25 114 ASP A C 1
ATOM 902 O O . ASP A 1 114 ? 10.386 3.626 -12.585 1.00 77.25 114 ASP A O 1
ATOM 906 N N . ILE A 1 115 ? 8.571 3.249 -13.858 1.00 77.00 115 ILE A N 1
ATOM 907 C CA . ILE A 1 115 ? 8.394 1.848 -13.446 1.00 77.00 115 ILE A CA 1
ATOM 908 C C . ILE A 1 115 ? 9.591 1.011 -13.910 1.00 77.00 115 ILE A C 1
ATOM 910 O O . ILE A 1 115 ? 10.164 0.270 -13.112 1.00 77.00 115 ILE A O 1
ATOM 914 N N . TYR A 1 116 ? 10.026 1.159 -15.168 1.00 78.56 116 TYR A N 1
ATOM 915 C CA . TYR A 1 116 ? 11.220 0.471 -15.670 1.00 78.56 116 TYR A CA 1
ATOM 916 C C . TYR A 1 116 ? 12.471 0.859 -14.890 1.00 78.56 116 TYR A C 1
ATOM 918 O O . TYR A 1 116 ? 13.252 -0.018 -14.537 1.00 78.56 116 TYR A O 1
ATOM 926 N N . THR A 1 117 ? 12.648 2.143 -14.584 1.00 79.88 117 THR A N 1
ATOM 927 C CA . THR A 1 117 ? 13.790 2.627 -13.797 1.00 79.88 117 THR A CA 1
ATOM 928 C C . THR A 1 117 ? 13.750 2.078 -12.374 1.00 79.88 117 THR A C 1
ATOM 930 O O . THR A 1 117 ? 14.772 1.630 -11.860 1.00 79.88 117 THR A O 1
ATOM 933 N N . HIS A 1 118 ? 12.573 2.043 -11.747 1.00 76.06 118 HIS A N 1
ATOM 934 C CA . HIS A 1 118 ? 12.382 1.476 -10.416 1.00 76.06 118 HIS A CA 1
ATOM 935 C C . HIS A 1 118 ? 12.715 -0.022 -10.388 1.00 76.06 118 HIS A C 1
ATOM 937 O O . HIS A 1 118 ? 13.528 -0.461 -9.575 1.00 76.06 118 HIS A O 1
ATOM 943 N N . VAL A 1 119 ? 12.176 -0.797 -11.335 1.00 76.75 119 VAL A N 1
ATOM 944 C CA . VAL A 1 119 ? 12.485 -2.226 -11.492 1.00 76.75 119 VAL A CA 1
ATOM 945 C C . VAL A 1 119 ? 13.969 -2.431 -11.805 1.00 76.75 119 VAL A C 1
ATOM 947 O O . VAL A 1 119 ? 14.620 -3.272 -11.192 1.00 76.75 119 VAL A O 1
ATOM 950 N N . PHE A 1 120 ? 14.553 -1.631 -12.695 1.00 78.56 120 PHE A N 1
ATOM 951 C CA . PHE A 1 120 ? 15.976 -1.694 -13.024 1.00 78.56 120 PHE A CA 1
ATOM 952 C C . PHE A 1 120 ? 16.859 -1.414 -11.802 1.00 78.56 120 PHE A C 1
ATOM 954 O O . PHE A 1 120 ? 17.808 -2.153 -11.551 1.00 78.56 120 PHE A O 1
ATOM 961 N N . HIS A 1 121 ? 16.528 -0.405 -10.994 1.00 74.62 121 HIS A N 1
ATOM 962 C CA . HIS A 1 121 ? 17.233 -0.123 -9.745 1.00 74.62 121 HIS A CA 1
ATOM 963 C C . HIS A 1 121 ? 17.118 -1.275 -8.742 1.00 74.62 121 HIS A C 1
ATOM 965 O O . HIS A 1 121 ? 18.114 -1.577 -8.084 1.00 74.62 121 HIS A O 1
ATOM 971 N N . LEU A 1 122 ? 15.969 -1.961 -8.664 1.00 73.25 122 LEU A N 1
ATOM 972 C CA . LEU A 1 122 ? 15.834 -3.190 -7.873 1.00 73.25 122 LEU A CA 1
ATOM 973 C C . LEU A 1 122 ? 16.809 -4.278 -8.357 1.00 73.25 122 LEU A C 1
ATOM 975 O O . LEU A 1 122 ? 17.508 -4.876 -7.541 1.00 73.25 122 LEU A O 1
ATOM 979 N N . TYR A 1 123 ? 16.930 -4.487 -9.672 1.00 70.06 123 TYR A N 1
ATOM 980 C CA . TYR A 1 123 ? 17.855 -5.474 -10.250 1.00 70.06 123 TYR A CA 1
ATOM 981 C C . TYR A 1 123 ? 19.342 -5.108 -10.084 1.00 70.06 123 TYR A C 1
ATOM 983 O O . TYR A 1 123 ? 20.171 -5.985 -9.823 1.00 70.06 123 TYR A O 1
ATOM 991 N N . VAL A 1 124 ? 19.701 -3.831 -10.247 1.00 71.62 124 VAL A N 1
ATOM 992 C CA . VAL A 1 124 ? 21.096 -3.356 -10.189 1.00 71.62 124 VAL A CA 1
ATOM 993 C C . VAL A 1 124 ? 21.609 -3.276 -8.759 1.00 71.62 124 VAL A C 1
ATOM 995 O O . VAL A 1 124 ? 22.720 -3.730 -8.488 1.00 71.62 124 VAL A O 1
ATOM 998 N N . ARG A 1 125 ? 20.808 -2.742 -7.831 1.00 65.19 125 ARG A N 1
ATOM 999 C CA . ARG A 1 125 ? 21.208 -2.545 -6.429 1.00 65.19 125 ARG A CA 1
ATOM 1000 C C . ARG A 1 125 ? 21.585 -3.852 -5.726 1.00 65.19 125 ARG A C 1
ATOM 1002 O O . ARG A 1 125 ? 22.360 -3.812 -4.776 1.00 65.19 125 ARG A O 1
ATOM 1009 N N . PHE A 1 126 ? 21.084 -4.990 -6.209 1.00 61.56 126 PHE A N 1
ATOM 1010 C CA . PHE A 1 126 ? 21.289 -6.299 -5.586 1.00 61.56 126 PHE A CA 1
ATOM 1011 C C . PHE A 1 126 ? 21.964 -7.337 -6.503 1.00 61.56 126 PHE A C 1
ATOM 1013 O O . PHE A 1 126 ? 22.022 -8.515 -6.165 1.00 61.56 126 PHE A O 1
ATOM 1020 N N . GLY A 1 127 ? 22.577 -6.893 -7.611 1.00 54.94 127 GLY A N 1
ATOM 1021 C CA . GLY A 1 127 ? 23.691 -7.621 -8.235 1.00 54.94 127 GLY A CA 1
ATOM 1022 C C . GLY A 1 127 ? 23.372 -8.620 -9.352 1.00 54.94 127 GLY A C 1
ATOM 1023 O O . GLY A 1 127 ? 24.245 -9.415 -9.689 1.00 54.94 127 GLY A O 1
ATOM 1024 N N . SER A 1 128 ? 22.199 -8.579 -9.995 1.00 54.78 128 SER A N 1
ATOM 1025 C CA . SER A 1 128 ? 21.918 -9.508 -11.113 1.00 54.78 128 SER A CA 1
ATOM 1026 C C . SER A 1 128 ? 22.578 -9.096 -12.445 1.00 54.78 128 SER A C 1
ATOM 1028 O O . SER A 1 128 ? 22.762 -9.917 -13.339 1.00 54.78 128 SER A O 1
ATOM 1030 N N . PHE A 1 129 ? 23.029 -7.841 -12.583 1.00 45.75 129 PHE A N 1
ATOM 1031 C CA . PHE A 1 129 ? 23.719 -7.373 -13.798 1.00 45.75 129 PHE A CA 1
ATOM 1032 C C . PHE A 1 129 ? 25.251 -7.499 -13.762 1.00 45.75 129 PHE A C 1
ATOM 1034 O O . PHE A 1 129 ? 25.883 -7.511 -14.817 1.00 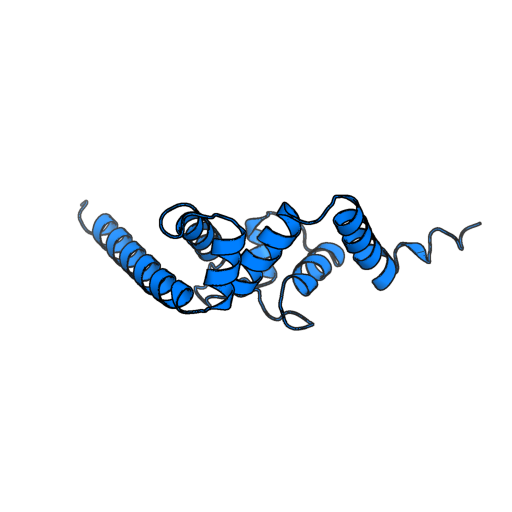45.75 129 PHE A O 1
ATOM 1041 N N . ALA A 1 130 ? 25.867 -7.635 -12.582 1.00 45.41 130 ALA A N 1
ATOM 1042 C CA . ALA A 1 130 ? 27.328 -7.715 -12.475 1.00 45.41 130 ALA A CA 1
ATOM 1043 C C . ALA A 1 130 ? 27.897 -9.048 -13.002 1.00 45.41 130 ALA A C 1
ATOM 1045 O O . ALA A 1 130 ? 29.031 -9.084 -13.473 1.00 45.41 130 ALA A O 1
ATOM 1046 N N . TYR A 1 131 ? 27.109 -10.129 -12.999 1.00 43.31 131 TYR A N 1
ATOM 1047 C CA . TYR A 1 131 ? 27.560 -11.443 -13.477 1.00 43.31 131 TYR A CA 1
ATOM 1048 C C . TYR A 1 131 ? 27.260 -11.716 -14.957 1.00 43.31 131 TYR A C 1
ATOM 1050 O O . TYR A 1 131 ? 27.905 -12.573 -15.553 1.00 43.31 131 TYR A O 1
ATOM 1058 N N . ALA A 1 132 ? 26.341 -10.974 -15.584 1.00 42.72 132 ALA A N 1
ATOM 1059 C CA . ALA A 1 132 ? 25.993 -11.187 -16.991 1.00 42.72 132 ALA A CA 1
ATOM 1060 C C . ALA A 1 132 ? 26.972 -10.521 -17.980 1.00 42.72 132 ALA A C 1
ATOM 1062 O O . ALA A 1 132 ? 27.028 -10.923 -19.139 1.00 42.72 132 ALA A O 1
ATOM 1063 N N . PHE A 1 133 ? 27.760 -9.529 -17.544 1.00 41.62 133 PHE A N 1
ATOM 1064 C CA . PHE A 1 133 ? 28.693 -8.799 -18.421 1.00 41.62 133 PHE A CA 1
ATOM 1065 C C . PHE A 1 133 ? 30.176 -9.155 -18.209 1.00 41.62 133 PHE A C 1
ATOM 1067 O O . PHE A 1 133 ? 31.011 -8.789 -19.029 1.00 41.62 133 PHE A O 1
ATOM 1074 N N . LEU A 1 134 ? 30.511 -9.896 -17.144 1.00 41.69 134 LEU A N 1
ATOM 1075 C CA . LEU A 1 134 ? 31.876 -10.376 -16.867 1.00 41.69 134 LEU A CA 1
ATOM 1076 C C . LEU A 1 134 ? 32.126 -11.830 -17.312 1.00 41.69 134 LEU A C 1
ATOM 1078 O O . LEU A 1 134 ? 33.228 -12.338 -17.138 1.00 41.69 134 LEU A O 1
ATOM 1082 N N . ALA A 1 135 ? 31.132 -12.495 -17.907 1.00 43.19 135 ALA A N 1
ATOM 1083 C CA . ALA A 1 135 ? 31.260 -13.839 -18.477 1.00 43.19 135 ALA A CA 1
ATOM 1084 C C . ALA A 1 135 ? 31.425 -13.807 -20.011 1.00 43.19 135 ALA A C 1
ATOM 1086 O O . ALA A 1 135 ? 30.750 -14.550 -20.728 1.00 43.19 135 ALA A O 1
ATOM 1087 N N . ARG A 1 136 ? 32.296 -12.927 -20.519 1.00 39.41 136 ARG A N 1
ATOM 1088 C CA . ARG A 1 136 ? 32.724 -12.928 -21.922 1.00 39.41 136 ARG A CA 1
ATOM 1089 C C . ARG A 1 136 ? 34.237 -12.900 -22.037 1.00 39.4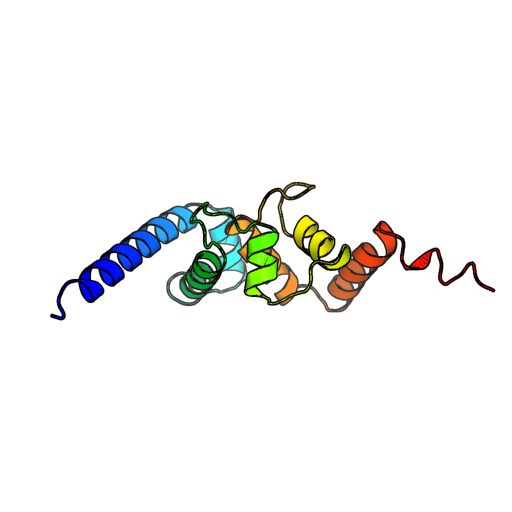1 136 ARG A C 1
ATOM 1091 O O . ARG A 1 136 ? 34.850 -12.072 -21.332 1.00 39.41 136 ARG A O 1
#

Sequence (136 aa):
MGSSDSKLSAQAQAQQDEQYATLMKNPTVVAAMEALEMDKSTTGFKFYRLFARMDKDGSKTIDLEEFHQFFELPHTPYSDLVFSNLGKQLPARGVAFDDFVLNLWNFCTMASQDIYTHVFHLYVRFGSFAYAFLAR

Foldseek 3Di:
DPDPVVVVVVVVVVVLVVVLVVVCVDVLLVVLCVVVVHDSVPRVSVLSVVQVQLCPVPPQFRALVSVCVVVVHDDDPLSLLVQCVLDPDHSDRTHHSSSVSVVVSCVVPPDVVVVVVVVVCSCVVVDVPVVVPVPD

Organism: NCBI:txid4793

=== Feature glossary ===
Key to the feature types in this record:

pLDDT. pLDDT is the predicted lDDT-Cα score: AlphaFold's confidence that the local environment of each residue (all inter-atomic distances within 15 Å) is correctly placed. It is a per-residue number between 0 and 100, with higher meaning more reliable.

Radius of gyration, Cα contacts, bounding box. The geometric summary reports three shape descriptors. Rg (radius of gyration) measures how spread out the Cα atoms are 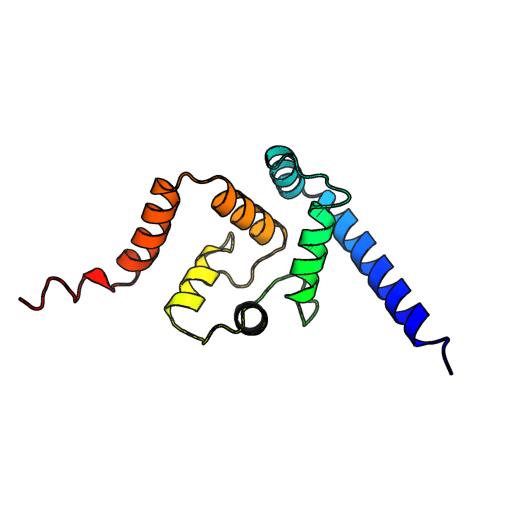about their centre of mass; compact globular proteins have small Rg, elongated or unfolded ones large. Cα contacts (<8 Å, |i−j|>4) count long-range residue pairs in spatial proximity — high for tightly packed folds, near zero for rods or random coil. The bounding-box extents give the protein's footprint along x, y, z in Å.

Backbone torsions (φ/ψ). Backbone dihedral angles. Every residue except chain termini has a φ (preceding-C → N → Cα → C) and a ψ (N → Cα → C → next-N). They are reported in degrees following the IUPAC sign convention. Secondary structure is essentially a statement about which (φ, ψ) basin each residue occupies.

Contact-map, Ramachandran, and PAE plots. Plot images: a contact map (which residues are close in 3D, as an N×N binary image), a Ramachandran scatter (backbone torsion angles, revealing secondary-structure composition at a glance), and — for AlphaFold structures — a PAE heatmap (pairwise prediction confidence).

Predicted aligned error. Predicted Aligned Error (PAE) is an AlphaFold confidence matrix: entry (i, j) is the expected error in the position of residue j, in ångströms, when the prediction is superimposed on the true structure at residue i. Low PAE within a block of residues means that block is internally rigid and well-predicted; high PAE between two blocks means their relative placement is uncertain even if each block individually is confident.

Secondary structure (3-state, P-SEA). Three-state secondary structure (P-SEA) collapses the eight DSSP classes into helix (a), strand (b), and coil (c). P-SEA assigns these from Cα geometry alone — distances and angles — without requiring backbone oxygens, so it works on any Cα trace.

Solvent-accessible surface area. Solvent-accessible surface area (SASA) is the area in Å² traced out by the centre of a 1.4 Å probe sphere (a water molecule) rolled over the protein's van der Waals surface (Shrake–Rupley / Lee–Richards construction). Buried residues have near-zero SASA; fully exposed residues can exceed 200 Å². The total SASA scales roughly with the number of surface residues.

Foldseek 3Di. The Foldseek 3Di string encodes local tertiary geometry as a 20-letter alphabet — one character per residue — derived from the relative positions of nearby Cα atoms. Unlike the amino-acid sequence, 3Di is a direct function of the 3D structure, so two proteins with the same fold have similar 3Di strings even at low sequence identity.

B-factor. For experimental (PDB) structures, the B-factor (temperature factor) quantifies the positional spread of each atom in the crystal — a combination of thermal vibration and static disorder — in units of Å². High B-factors mark flexible loops or poorly resolved regions; low B-factors mark the rigid, well-ordered core.

mmCIF coordinates. The mmCIF block holds the 3D Cartesian coordinates of each backbone atom (N, Cα, C, O) in ångströms. mmCIF is the PDB's canonical archive format — a tagged-loop text representation of the atomic model.

InterPro / GO / CATH / organism. Functional annotations link the protein to curated databases. InterPro entries identify conserved domains and families by matching the sequence against member-database signatures (Pfam, PROSITE, CDD, …). Gene Ontology (GO) terms describe molecular function, biological process, and cellular component in a controlled vocabulary. CATH places the structure in a hierarchical fold classification (Class/Architecture/Topology/Homologous-superfamily). The organism is the source species.

Rendered structure images. Structure images are PyMOL renders from six orthogonal camera directions. Cartoon representation draws helices as coils and strands as arrows; sticks shows the backbone as bonds; surface shows the solvent-excluded envelope. Rainbow coloring maps sequence position to hue (blue→red, N→C); chain coloring assigns a distinct color per polypeptide.

Sequence. This is the polypeptide sequence — one letter per residue, N-terminus first. Length ranges from a few dozen residues for small domains to over a thousand for large multi-domain proteins.

Secondary structure (8-state, DSSP). The SS8 string is DSSP's per-residue secondary-structure call. α-helix (H) means an i→i+4 H-bond ladder; β-strand (E) means the residue participates in a β-sheet; 3₁₀ (G) and π (I) are tighter and wider helices; T/S are turns/bends; '-' is loop.

Nearest PDB structures. Structural nearest neighbors (via Foldseek easy-search vs the PDB). Reported per hit: target PDB id, E-value, and alignment TM-score. A TM-score above ~0.5 is the conventional threshold for 'same fold'.